Protein AF-A0A8S3DAT6-F1 (afdb_monomer)

Radius of gyration: 12.18 Å; Cα contacts (8 Å, |Δi|>4): 21; chains: 1; bounding box: 26×16×35 Å

pLDDT: mean 75.03, std 9.5, range [44.19, 85.75]

Mean predicted aligned error: 8.14 Å

Organism: NCBI:txid392030

Structure (mmCIF, N/CA/C/O backbone):
data_AF-A0A8S3DAT6-F1
#
_entry.id   AF-A0A8S3DAT6-F1
#
loop_
_atom_site.group_PDB
_atom_site.id
_atom_site.type_symbol
_atom_site.label_atom_id
_atom_site.label_alt_id
_atom_site.label_comp_id
_atom_site.label_asym_id
_atom_site.label_entity_id
_atom_site.label_seq_id
_atom_site.pdbx_PDB_ins_code
_atom_site.Cartn_x
_atom_site.Cartn_y
_atom_site.Cartn_z
_atom_site.occupancy
_atom_site.B_iso_or_equiv
_atom_site.auth_seq_id
_atom_site.auth_comp_id
_atom_site.auth_asym_id
_atom_site.auth_atom_id
_atom_site.pdbx_PDB_model_num
ATOM 1 N N . MET A 1 1 ? -6.294 0.167 -2.548 1.00 60.81 1 MET A N 1
ATOM 2 C CA . MET A 1 1 ? -6.215 -0.205 -1.120 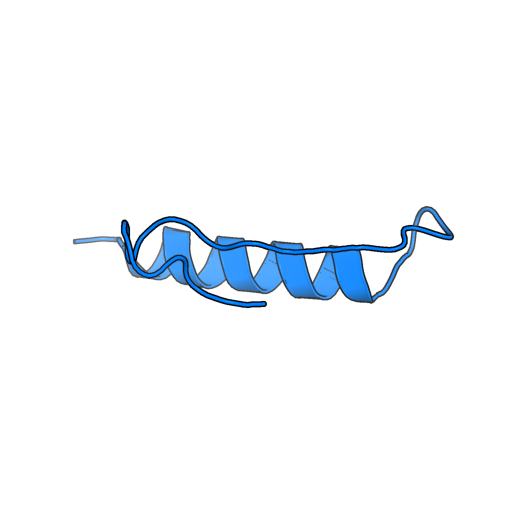1.00 60.81 1 MET A CA 1
ATOM 3 C C . MET A 1 1 ? -7.610 -0.239 -0.546 1.00 60.81 1 MET A C 1
ATOM 5 O O . MET A 1 1 ? -8.328 0.742 -0.702 1.00 60.81 1 MET A O 1
ATOM 9 N N . LYS A 1 2 ? -7.996 -1.339 0.096 1.00 71.50 2 LYS A N 1
ATOM 10 C CA . LYS A 1 2 ? -9.274 -1.437 0.805 1.00 71.50 2 LYS A CA 1
ATOM 11 C C . LYS A 1 2 ? -9.003 -1.963 2.210 1.00 71.50 2 LYS A C 1
ATOM 13 O O . LYS A 1 2 ? -8.335 -2.982 2.361 1.00 71.50 2 LYS A O 1
ATOM 18 N N . GLN A 1 3 ? -9.486 -1.264 3.233 1.00 65.38 3 GLN A N 1
ATOM 19 C CA . GLN A 1 3 ? -9.440 -1.782 4.600 1.00 65.38 3 GLN A CA 1
ATOM 20 C C . GLN A 1 3 ? -10.429 -2.937 4.729 1.00 65.38 3 GLN A C 1
ATOM 22 O O . GLN A 1 3 ? -11.562 -2.866 4.240 1.00 65.38 3 GLN A O 1
ATOM 27 N N . THR A 1 4 ? -9.996 -4.019 5.367 1.00 72.38 4 THR A N 1
ATOM 28 C CA . THR A 1 4 ? -10.881 -5.161 5.584 1.00 72.38 4 THR A CA 1
ATOM 29 C C . THR A 1 4 ? -11.928 -4.799 6.635 1.00 72.38 4 THR A C 1
ATOM 31 O O . THR A 1 4 ? -11.609 -4.268 7.697 1.00 72.38 4 THR A O 1
ATOM 34 N N . ALA A 1 5 ? -13.198 -5.115 6.373 1.00 68.12 5 ALA A N 1
ATOM 35 C CA . ALA A 1 5 ? -14.299 -4.775 7.283 1.00 68.12 5 ALA A CA 1
ATOM 36 C C . ALA A 1 5 ? -14.194 -5.463 8.661 1.00 68.12 5 ALA A C 1
ATOM 38 O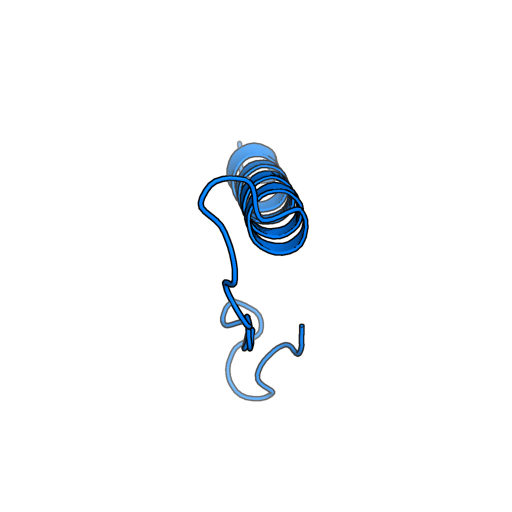 O . ALA A 1 5 ? -14.839 -5.040 9.614 1.00 68.12 5 ALA A O 1
ATOM 39 N N . LYS A 1 6 ? -13.384 -6.526 8.771 1.00 75.12 6 LYS A N 1
ATOM 40 C CA . LYS A 1 6 ? -13.153 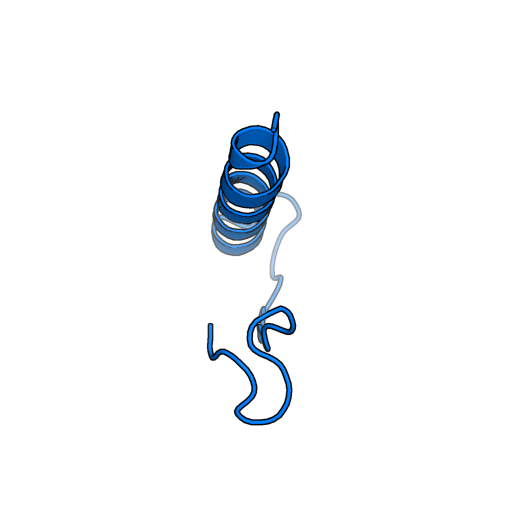-7.274 10.015 1.00 75.12 6 LYS A CA 1
ATOM 41 C C . LYS A 1 6 ? -12.046 -6.692 10.892 1.00 75.12 6 LYS A C 1
ATOM 43 O O . LYS A 1 6 ? -12.026 -6.983 12.083 1.00 75.12 6 LYS A O 1
ATOM 48 N N . ASN A 1 7 ? -11.108 -5.939 10.323 1.00 74.44 7 ASN A N 1
ATOM 49 C CA . ASN A 1 7 ? -9.983 -5.390 11.064 1.00 74.44 7 ASN A CA 1
ATOM 50 C C . ASN A 1 7 ? -9.481 -4.127 10.361 1.00 74.44 7 ASN A C 1
ATOM 52 O O . ASN A 1 7 ? -8.880 -4.190 9.290 1.00 74.44 7 ASN A O 1
ATOM 56 N N . ASN A 1 8 ? -9.701 -2.984 11.004 1.00 74.81 8 ASN A N 1
ATOM 57 C CA . ASN A 1 8 ? -9.266 -1.663 10.550 1.00 74.81 8 ASN A CA 1
ATOM 58 C C . ASN A 1 8 ? -7.735 -1.500 10.494 1.00 74.81 8 ASN A C 1
ATOM 60 O O . ASN A 1 8 ? -7.250 -0.522 9.931 1.00 74.81 8 ASN A O 1
ATOM 64 N N . ARG A 1 9 ? -6.976 -2.460 11.036 1.00 73.75 9 ARG A N 1
ATOM 65 C CA . ARG A 1 9 ? -5.514 -2.543 10.913 1.00 73.75 9 ARG A CA 1
ATOM 66 C C . ARG A 1 9 ? -5.044 -3.434 9.763 1.00 73.75 9 ARG A C 1
ATOM 68 O O . ARG A 1 9 ? -3.850 -3.470 9.491 1.00 73.75 9 ARG A O 1
ATOM 75 N N . LEU A 1 10 ? -5.944 -4.161 9.096 1.00 75.81 10 LEU A N 1
ATOM 76 C CA . LEU A 1 10 ? -5.607 -4.998 7.944 1.00 75.81 10 LEU A CA 1
ATOM 77 C C . LEU A 1 10 ? -6.069 -4.333 6.649 1.00 75.81 10 LEU A C 1
ATOM 79 O O . LEU A 1 10 ? -7.244 -3.991 6.478 1.00 75.81 10 LEU A O 1
ATOM 83 N N . TRP A 1 11 ? -5.125 -4.199 5.725 1.00 77.06 11 TRP A N 1
ATOM 84 C CA . TRP A 1 11 ? -5.317 -3.569 4.428 1.00 77.06 11 TRP A CA 1
ATOM 85 C C . TRP A 1 11 ? -5.070 -4.593 3.334 1.00 77.06 11 TRP A C 1
ATOM 87 O O . TRP A 1 11 ? -4.027 -5.241 3.302 1.00 77.06 11 TRP A O 1
ATOM 97 N N . GLU A 1 12 ? -6.025 -4.716 2.421 1.00 80.44 12 GLU A N 1
ATOM 98 C CA . GLU A 1 12 ? -5.844 -5.496 1.208 1.00 80.44 12 GLU A CA 1
ATOM 99 C C . GLU A 1 12 ? -5.273 -4.593 0.111 1.00 80.44 12 GLU A C 1
ATOM 101 O O . GLU A 1 12 ? -5.800 -3.508 -0.198 1.00 80.44 12 GLU A 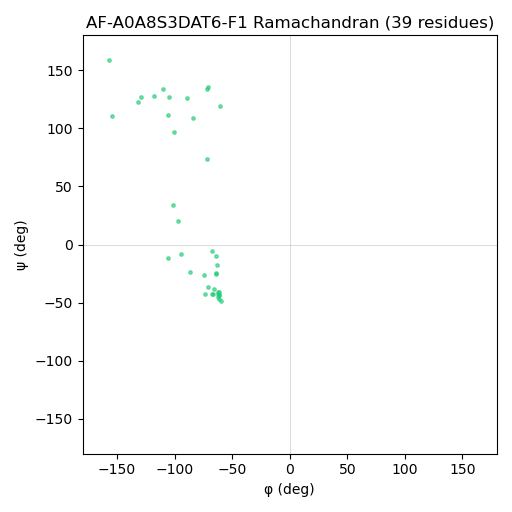O 1
ATOM 106 N N . VAL A 1 13 ? -4.159 -5.046 -0.463 1.00 77.75 13 VAL A N 1
ATOM 107 C CA . VAL A 1 13 ? -3.455 -4.369 -1.548 1.00 77.75 13 VAL A CA 1
ATOM 108 C C . VAL A 1 13 ? -3.161 -5.396 -2.625 1.00 77.75 13 VAL A C 1
ATOM 110 O O . VAL A 1 13 ? -2.511 -6.404 -2.367 1.00 77.75 13 VAL A O 1
ATOM 113 N N . GLN A 1 14 ? -3.633 -5.128 -3.834 1.00 79.44 14 GLN A N 1
ATOM 114 C CA . GLN A 1 14 ? -3.287 -5.907 -5.009 1.00 79.44 14 GLN A CA 1
ATOM 115 C C . GLN A 1 14 ? -2.314 -5.065 -5.830 1.00 79.44 14 GLN A C 1
ATOM 117 O O . GLN A 1 14 ? -2.685 -3.999 -6.320 1.00 79.44 14 GLN A O 1
ATOM 122 N N . LEU A 1 15 ? -1.061 -5.509 -5.904 1.00 76.31 15 LEU A N 1
ATOM 123 C CA . LEU A 1 15 ? -0.008 -4.870 -6.688 1.00 76.31 15 LEU A CA 1
ATOM 124 C C . LEU A 1 15 ? 0.333 -5.759 -7.877 1.00 76.31 15 LEU A C 1
ATOM 126 O O . LEU A 1 15 ? 0.525 -6.963 -7.720 1.00 76.31 15 LEU A O 1
ATOM 130 N N . THR A 1 16 ? 0.432 -5.150 -9.053 1.00 76.38 16 THR A N 1
ATOM 131 C CA . THR A 1 16 ? 1.048 -5.788 -10.219 1.00 76.38 16 THR A CA 1
ATOM 132 C C . THR A 1 16 ? 2.450 -5.216 -10.319 1.00 76.38 16 THR A C 1
ATOM 134 O O . THR A 1 16 ? 2.602 -4.097 -10.790 1.00 76.38 16 THR A O 1
ATOM 137 N N . ILE A 1 17 ? 3.437 -5.936 -9.786 1.00 72.25 17 ILE A N 1
ATOM 138 C CA . ILE A 1 17 ? 4.836 -5.497 -9.780 1.00 72.25 17 ILE A CA 1
ATOM 139 C C . ILE A 1 17 ? 5.440 -5.898 -11.120 1.00 72.25 17 ILE A C 1
ATOM 141 O O . ILE A 1 17 ? 5.603 -7.089 -11.389 1.00 72.25 17 ILE A O 1
ATOM 145 N N . THR A 1 18 ? 5.710 -4.914 -11.972 1.00 73.56 18 THR A N 1
ATOM 146 C CA . THR A 1 18 ? 6.224 -5.162 -13.331 1.00 73.56 18 THR A CA 1
ATOM 147 C C . THR A 1 18 ? 7.706 -4.843 -13.500 1.00 73.56 18 THR A C 1
ATOM 149 O O . THR A 1 18 ? 8.278 -5.209 -14.522 1.00 73.56 18 THR A O 1
ATOM 152 N N . ASP A 1 19 ? 8.320 -4.173 -12.522 1.00 74.31 19 ASP A N 1
ATOM 153 C CA . ASP A 1 19 ? 9.720 -3.738 -12.547 1.00 74.31 19 ASP A CA 1
ATOM 154 C C . ASP A 1 19 ? 10.242 -3.524 -11.110 1.00 74.31 19 ASP A C 1
ATOM 156 O O . ASP A 1 19 ? 9.458 -3.293 -10.186 1.00 74.31 19 ASP A O 1
ATOM 160 N N . ASP A 1 20 ? 11.559 -3.561 -10.914 1.00 73.19 20 ASP A N 1
ATOM 161 C CA . ASP A 1 20 ? 12.218 -3.338 -9.619 1.00 73.19 20 ASP A CA 1
ATOM 162 C C . ASP A 1 20 ? 12.000 -1.904 -9.098 1.00 73.19 20 ASP A C 1
ATOM 164 O O . ASP A 1 20 ? 12.003 -1.663 -7.890 1.00 73.19 20 ASP A O 1
ATOM 168 N N . ASN A 1 21 ? 11.751 -0.950 -10.003 1.00 67.88 21 ASN A N 1
ATOM 169 C CA . ASN A 1 21 ? 11.429 0.445 -9.686 1.00 67.88 21 ASN A CA 1
ATOM 170 C C . ASN A 1 21 ? 9.928 0.752 -9.790 1.00 67.88 21 ASN A C 1
ATOM 172 O O . ASN A 1 21 ? 9.544 1.859 -10.176 1.00 67.88 21 ASN A O 1
ATOM 176 N N . ASP A 1 22 ? 9.064 -0.211 -9.459 1.00 82.25 22 ASP A N 1
ATOM 177 C CA . ASP A 1 22 ? 7.623 -0.011 -9.575 1.00 82.25 22 ASP A CA 1
ATOM 178 C C . ASP A 1 22 ? 7.140 1.165 -8.688 1.00 82.25 22 ASP A C 1
ATOM 180 O O . ASP A 1 22 ? 7.266 1.131 -7.452 1.00 82.25 22 ASP A O 1
ATOM 184 N N . PRO A 1 23 ? 6.554 2.224 -9.280 1.00 80.75 23 PRO A N 1
ATOM 185 C CA . PRO A 1 23 ? 6.114 3.395 -8.530 1.00 80.75 23 PRO A CA 1
ATOM 186 C C . PRO A 1 23 ? 4.987 3.069 -7.539 1.00 80.75 23 PRO A C 1
ATOM 188 O O . PRO A 1 23 ? 4.843 3.757 -6.521 1.00 80.75 23 PRO A O 1
ATOM 191 N N . GLN A 1 24 ? 4.208 2.009 -7.779 1.00 81.06 24 GLN A N 1
ATOM 192 C CA . GLN A 1 24 ? 3.164 1.558 -6.861 1.00 81.06 24 GLN A CA 1
ATOM 193 C C . GLN A 1 24 ? 3.768 0.925 -5.601 1.00 81.06 24 GLN A C 1
ATOM 195 O O . GLN A 1 24 ? 3.254 1.152 -4.503 1.00 81.06 24 GLN A O 1
ATOM 200 N N . LEU A 1 25 ? 4.888 0.201 -5.729 1.00 82.44 25 LEU A N 1
ATOM 201 C CA . LEU A 1 25 ? 5.618 -0.357 -4.586 1.00 82.44 25 LEU A CA 1
ATOM 202 C C . LEU A 1 25 ? 6.249 0.748 -3.728 1.00 82.44 25 LEU A C 1
ATOM 204 O O . LEU A 1 25 ? 6.148 0.719 -2.498 1.00 82.44 25 LEU A O 1
ATOM 208 N N . SER A 1 26 ? 6.849 1.755 -4.368 1.00 83.88 26 SER A N 1
ATOM 209 C CA . SER A 1 26 ? 7.418 2.917 -3.672 1.00 83.88 26 SER A CA 1
ATOM 210 C C . SER A 1 26 ? 6.344 3.699 -2.902 1.00 83.88 26 SER A C 1
ATOM 212 O O . SER A 1 26 ? 6.486 3.969 -1.706 1.00 83.88 26 SER A O 1
ATOM 214 N N . THR A 1 27 ? 5.208 3.970 -3.553 1.00 85.44 27 THR A N 1
ATOM 215 C CA . THR A 1 27 ? 4.070 4.680 -2.948 1.00 85.44 27 THR A CA 1
ATOM 216 C C . THR A 1 27 ? 3.491 3.916 -1.756 1.00 85.44 27 THR A C 1
ATOM 218 O O . THR A 1 27 ? 3.233 4.507 -0.705 1.00 85.4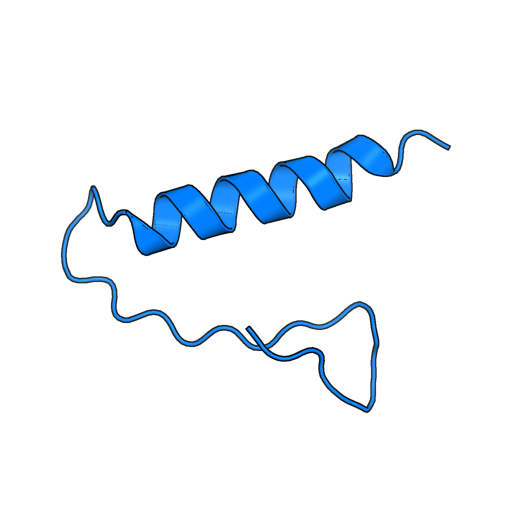4 27 THR A O 1
ATOM 221 N N . LEU A 1 28 ? 3.331 2.593 -1.885 1.00 85.44 28 LEU A N 1
ATOM 222 C CA . LEU A 1 28 ? 2.881 1.732 -0.792 1.00 85.44 28 LEU A CA 1
ATOM 223 C C . LEU A 1 28 ? 3.838 1.793 0.405 1.00 85.44 28 LEU A C 1
ATOM 225 O O . LEU A 1 28 ? 3.408 1.969 1.545 1.00 85.44 28 LEU A O 1
ATOM 229 N N . THR A 1 29 ? 5.134 1.657 0.136 1.00 84.62 29 THR A N 1
ATOM 230 C CA . THR A 1 29 ? 6.172 1.622 1.170 1.00 84.62 29 THR A CA 1
ATOM 231 C C . THR A 1 29 ? 6.205 2.918 1.975 1.00 84.62 29 THR A C 1
ATOM 233 O O . THR A 1 29 ? 6.324 2.876 3.199 1.00 84.62 29 THR A O 1
ATOM 236 N N . ASN A 1 30 ? 6.055 4.069 1.315 1.00 85.75 30 ASN A N 1
ATOM 237 C CA . ASN A 1 30 ? 6.018 5.363 1.995 1.00 85.75 30 ASN A CA 1
ATOM 238 C C . ASN A 1 30 ? 4.778 5.510 2.880 1.00 85.75 30 ASN A C 1
ATOM 240 O O . ASN A 1 30 ? 4.904 5.906 4.035 1.00 85.75 30 ASN A O 1
ATOM 244 N N . ARG A 1 31 ? 3.605 5.087 2.399 1.00 84.56 31 ARG A N 1
ATOM 245 C CA . ARG A 1 31 ? 2.373 5.131 3.194 1.00 84.56 31 ARG A CA 1
ATOM 246 C C . ARG A 1 31 ? 2.444 4.259 4.451 1.00 84.56 31 ARG A C 1
ATOM 248 O O . ARG A 1 31 ? 2.024 4.690 5.518 1.00 84.56 31 ARG A O 1
ATOM 255 N N . ILE A 1 32 ? 3.019 3.058 4.34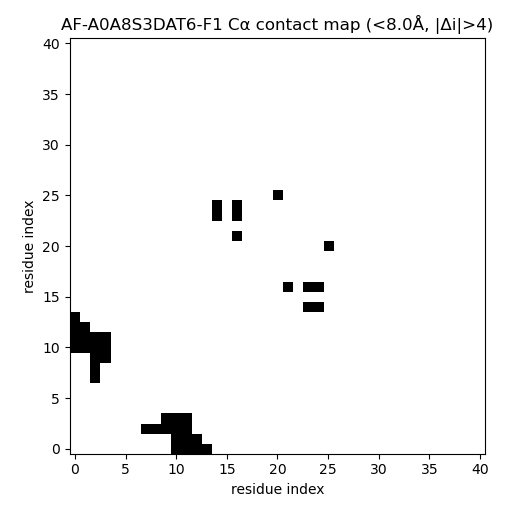7 1.00 84.00 32 ILE A N 1
ATOM 256 C CA . ILE A 1 32 ? 3.239 2.185 5.513 1.00 84.00 32 ILE A CA 1
ATOM 257 C C . ILE A 1 32 ? 4.192 2.854 6.512 1.00 84.00 32 ILE A C 1
ATOM 259 O O . ILE A 1 32 ? 3.941 2.821 7.715 1.00 84.00 32 ILE A O 1
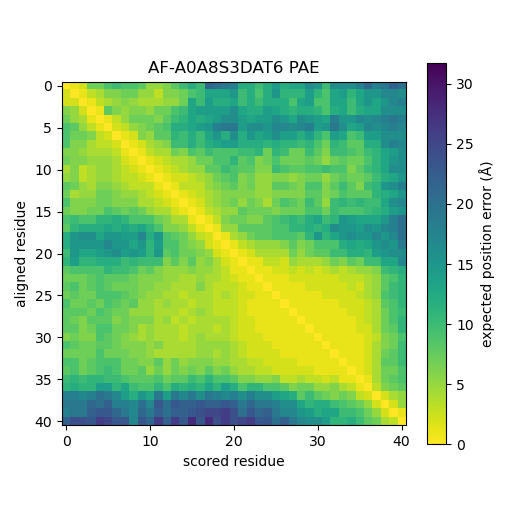ATOM 263 N N . LYS A 1 33 ? 5.275 3.483 6.033 1.00 85.00 33 LYS A N 1
ATOM 264 C CA . LYS A 1 33 ? 6.217 4.204 6.902 1.00 85.00 33 LYS A CA 1
ATOM 265 C C . LYS A 1 33 ? 5.542 5.354 7.647 1.00 85.00 33 LYS A C 1
ATOM 267 O O . LYS A 1 33 ? 5.777 5.483 8.843 1.00 85.00 33 LYS A O 1
ATOM 272 N N . GLU A 1 34 ? 4.706 6.144 6.979 1.00 84.75 34 GLU A N 1
ATOM 273 C CA . GLU A 1 34 ? 3.960 7.245 7.603 1.00 84.75 34 GLU A CA 1
ATOM 274 C C . GLU A 1 34 ? 2.996 6.745 8.689 1.00 84.75 34 GLU A C 1
ATOM 276 O O . GLU A 1 34 ? 2.983 7.289 9.793 1.00 84.75 34 GLU A O 1
ATOM 281 N N . GLU A 1 35 ? 2.240 5.674 8.426 1.00 78.81 35 GLU A N 1
ATOM 282 C CA . GLU A 1 35 ? 1.311 5.098 9.411 1.00 78.81 35 GLU A CA 1
ATOM 283 C C . GLU A 1 35 ? 2.043 4.501 10.630 1.00 78.81 35 GLU A C 1
ATOM 285 O O . GLU A 1 35 ? 1.595 4.657 11.769 1.00 78.81 35 GLU A O 1
ATOM 290 N N . VAL A 1 36 ? 3.199 3.858 10.422 1.00 80.12 36 VAL A N 1
ATOM 291 C CA . VAL A 1 36 ? 4.01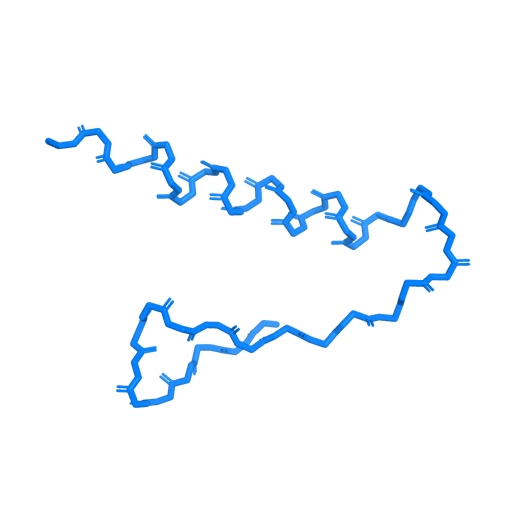0 3.291 11.514 1.00 80.12 36 VAL A CA 1
ATOM 292 C C . VAL A 1 36 ? 4.737 4.384 12.306 1.00 80.12 36 VAL A C 1
ATOM 294 O O . VAL A 1 36 ? 4.751 4.331 13.533 1.00 80.12 36 VAL A O 1
ATOM 297 N N . GLN A 1 37 ? 5.315 5.394 11.648 1.00 75.88 37 GLN A N 1
ATOM 298 C CA . GLN A 1 37 ? 6.040 6.477 12.328 1.00 75.88 37 GLN A CA 1
ATOM 299 C C . GLN A 1 37 ? 5.115 7.485 13.023 1.00 75.88 37 GLN A C 1
ATOM 301 O O . GLN A 1 37 ? 5.506 8.069 14.033 1.00 75.88 37 GLN A O 1
ATOM 306 N N . GLY A 1 38 ? 3.875 7.650 12.553 1.00 59.53 38 GLY A N 1
ATOM 307 C CA . GLY A 1 38 ? 2.843 8.429 13.244 1.00 59.53 38 GLY A CA 1
ATOM 308 C C . GLY A 1 38 ? 2.372 7.814 14.571 1.00 59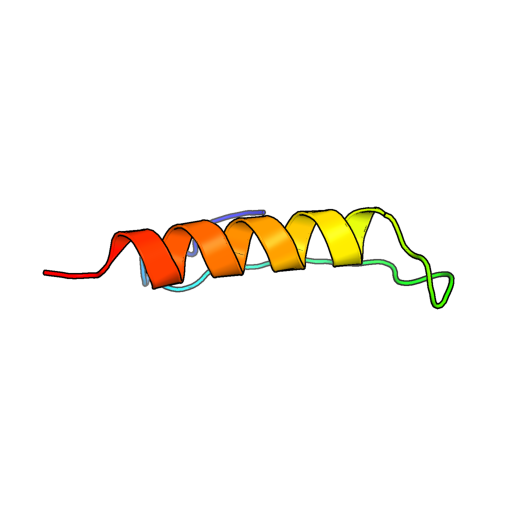.53 38 GLY A C 1
ATOM 309 O O . GLY A 1 38 ? 1.609 8.448 15.294 1.00 59.53 38 GLY A O 1
ATOM 310 N N . SER A 1 39 ? 2.835 6.603 14.906 1.00 56.50 39 SER A N 1
ATOM 311 C CA . SER A 1 39 ? 2.473 5.863 16.121 1.00 56.50 39 SER A CA 1
ATOM 312 C C . SER A 1 39 ? 3.478 6.017 17.276 1.00 56.50 39 SER A C 1
ATOM 314 O O . SER A 1 39 ? 3.483 5.184 18.179 1.00 56.50 39 SER A O 1
ATOM 316 N N . ASN A 1 40 ? 4.320 7.060 17.281 1.00 50.72 40 ASN A N 1
ATOM 317 C CA . ASN A 1 40 ? 5.099 7.446 18.468 1.00 50.72 40 ASN A CA 1
ATOM 318 C C . ASN A 1 40 ? 4.164 8.063 19.528 1.00 50.72 40 ASN A C 1
ATOM 320 O O . ASN A 1 40 ? 4.125 9.282 19.700 1.00 50.72 40 ASN A O 1
ATOM 324 N N . GLY A 1 41 ? 3.372 7.214 20.180 1.00 44.19 41 GLY A N 1
ATOM 325 C CA . GLY A 1 41 ? 2.621 7.502 21.402 1.00 44.19 41 GLY A CA 1
ATOM 326 C C . GLY A 1 41 ? 3.219 6.756 22.581 1.00 44.19 41 GLY A C 1
ATOM 327 O O . GLY A 1 41 ? 3.642 5.596 22.375 1.00 44.19 41 GLY A O 1
#

Secondary structure (DSSP, 8-state):
-EEETTEEEEEE------STT-HHHHHHHHHHHHHHHTT--

Solvent-accessible surface area (backbone atoms only — not comparable to full-atom values): 2776 Å² total; per-residue (Å²): 122,47,67,41,95,91,37,91,89,42,70,51,72,89,78,87,81,84,53,98,81,33,67,68,59,55,54,50,53,51,54,52,48,51,62,59,63,72,58,83,120

Sequence (41 aa):
MKQTAKNNRLWEVQLTITDDNDPQLSTLTNRIKEEVQGSNG

Foldseek 3Di:
DDQDPVDNPDDDDDDDDPDPVPVVVVVVVVVVVCVVVVPPD